Protein AF-A0A974YN43-F1 (afdb_monomer)

pLDDT: mean 80.98, std 14.58, range [38.91, 96.94]

Sequence (138 aa):
MTLLAGCGHQVEQPRPLPPAPFAYLTLAACKAYSSNIVECQLEYGNHFGRHRLGPVQNRGLSIGLDGGRYQVESCYPVDRIQRELPNFVCRISVATSGTDAGSVLIKGGTAVRLARILGDREQLRYRWTPDKWSRLRD

Mean predicted aligned error: 9.76 Å

Secondary structure (DSSP, 8-state):
------------PPPPPPPTTGGGEEEEEEEE-TTSEEEEEEEEE-SS-EEEEEEEEEES----TT---EEEEEEEE---SSTTS--EEEEEEETTT--EEEEEEE-HHHHHHHHHHHT-HHHHHHTTS--TT-----

Nearest PDB structures (foldseek):
  5hy6-assembly1_A  TM=5.864E-01  e=1.219E+00  Spodoptera frugiperda
  3cgc-assembly1_B  TM=2.492E-01  e=9.751E-01  Bacillus anthracis str. Ames
  6ozp-assembly1_A  TM=5.194E-01  e=9.579E+00  Mus musculus
  3khp-assembly1_A  TM=4.081E-01  e=3.513E+00  Mycobacterium tuberculosis H37Rv

Radius of gyration: 19.5 Å; Cα contacts (8 Å, |Δi|>4): 236; chains: 1; bounding box: 38×41×83 Å

Foldseek 3Di:
DDDDDDPDPPPPDPPDAADPPQSFWKWAQWDQDPQQKIKTFIWGGDPVDIDTLGIFIDRNQDQDPVRDMKGFRDWDWDDDPDPQWTKIKTWIAHPVPRHTRGITIDTDSSRLSVCVRVVPVSSVVVVVDDDPPPPDDD

Structure (mmCIF, N/CA/C/O backbone):
data_AF-A0A974YN43-F1
#
_entry.id   AF-A0A974YN43-F1
#
loop_
_atom_site.group_PDB
_atom_site.id
_atom_site.type_symbol
_atom_site.label_atom_id
_atom_site.label_alt_id
_atom_site.label_comp_id
_atom_site.label_asym_id
_atom_site.label_entity_id
_atom_site.label_seq_id
_atom_site.pdbx_PDB_ins_code
_atom_site.Cartn_x
_atom_site.Cartn_y
_atom_site.Cartn_z
_atom_site.occupancy
_atom_site.B_iso_or_equiv
_atom_site.auth_seq_id
_atom_site.auth_comp_id
_atom_site.auth_asym_id
_atom_site.auth_atom_id
_atom_site.pdbx_PDB_model_num
ATOM 1 N N . MET A 1 1 ? 22.389 18.054 -50.728 1.00 38.91 1 MET A N 1
ATOM 2 C CA . MET A 1 1 ? 21.544 18.091 -49.516 1.00 38.91 1 MET A CA 1
ATOM 3 C C . MET A 1 1 ? 21.878 16.876 -48.676 1.00 38.91 1 MET A C 1
ATOM 5 O O . MET A 1 1 ? 21.476 15.772 -49.013 1.00 38.91 1 MET A O 1
ATOM 9 N N . THR A 1 2 ? 22.698 17.068 -47.653 1.00 41.91 2 THR A N 1
ATOM 10 C CA . THR A 1 2 ? 23.132 16.024 -46.721 1.00 41.91 2 THR A CA 1
ATOM 11 C C . THR A 1 2 ? 22.120 15.972 -45.580 1.00 41.91 2 THR A C 1
ATOM 13 O O . THR A 1 2 ? 22.045 16.899 -44.778 1.00 41.91 2 THR A O 1
ATOM 16 N N . LEU A 1 3 ? 21.290 14.929 -45.544 1.00 50.94 3 LEU A N 1
ATOM 17 C CA . LEU A 1 3 ? 20.368 14.675 -44.437 1.00 50.94 3 LEU A CA 1
ATOM 18 C C . LEU A 1 3 ? 21.162 14.047 -43.285 1.00 50.94 3 LEU A C 1
ATOM 20 O O . LEU A 1 3 ? 21.587 12.898 -43.366 1.00 50.94 3 LEU A O 1
ATOM 24 N N . LEU A 1 4 ? 21.393 14.827 -42.229 1.00 50.88 4 LEU A N 1
ATOM 25 C CA . LEU A 1 4 ? 21.917 14.343 -40.954 1.00 50.88 4 LEU A CA 1
ATOM 26 C C . LEU A 1 4 ? 20.840 13.474 -40.289 1.00 50.88 4 LEU A C 1
ATOM 28 O O . LEU A 1 4 ? 19.835 13.987 -39.801 1.00 50.88 4 LEU A O 1
ATOM 32 N N . ALA A 1 5 ? 21.039 12.156 -40.285 1.00 55.91 5 ALA A N 1
ATOM 33 C CA . ALA A 1 5 ? 20.233 11.234 -39.497 1.00 55.91 5 ALA A CA 1
ATOM 34 C C . ALA A 1 5 ? 20.575 11.426 -38.010 1.00 55.91 5 ALA A C 1
ATOM 36 O O . ALA A 1 5 ? 21.630 11.002 -37.543 1.00 55.91 5 ALA A O 1
ATOM 37 N N . GLY A 1 6 ? 19.704 12.114 -37.272 1.00 51.88 6 GLY A N 1
ATOM 38 C CA . GLY A 1 6 ? 19.792 12.192 -35.818 1.00 51.88 6 GLY A CA 1
ATOM 39 C C . GLY A 1 6 ? 19.403 10.852 -35.197 1.00 51.88 6 GLY A C 1
ATOM 40 O O . GLY A 1 6 ? 18.311 10.347 -35.455 1.00 51.88 6 GLY A O 1
ATOM 41 N N . CYS A 1 7 ? 20.280 10.278 -34.373 1.00 59.00 7 CYS A N 1
ATOM 42 C CA . CYS A 1 7 ? 19.956 9.136 -33.523 1.00 59.00 7 CYS A CA 1
ATOM 43 C C . CYS A 1 7 ? 18.879 9.561 -32.517 1.00 59.00 7 CYS A C 1
ATOM 45 O O . CYS A 1 7 ? 19.183 10.137 -31.472 1.00 59.00 7 CYS A O 1
ATOM 47 N N . GLY A 1 8 ? 17.614 9.303 -32.845 1.00 50.75 8 GLY A N 1
ATOM 48 C CA . GLY A 1 8 ? 16.509 9.436 -31.909 1.00 50.75 8 GLY A CA 1
ATOM 49 C C . GLY A 1 8 ? 16.681 8.416 -30.791 1.00 50.75 8 GLY A C 1
ATOM 50 O O . GLY A 1 8 ? 16.305 7.259 -30.946 1.00 50.75 8 GLY A O 1
ATOM 51 N N . HIS A 1 9 ? 17.252 8.835 -29.661 1.00 51.56 9 HIS A N 1
ATOM 52 C CA . HIS A 1 9 ? 16.988 8.159 -28.398 1.00 51.56 9 HIS A CA 1
ATOM 53 C C . HIS A 1 9 ? 15.469 8.197 -28.217 1.00 51.56 9 HIS A C 1
ATOM 55 O O . HIS A 1 9 ? 14.901 9.276 -28.040 1.00 51.56 9 HIS A O 1
ATOM 61 N N . GLN A 1 10 ? 14.802 7.043 -28.306 1.00 48.12 10 GLN A N 1
ATOM 62 C CA . GLN A 1 10 ? 13.463 6.897 -27.749 1.00 48.12 10 GLN A CA 1
ATOM 63 C C . 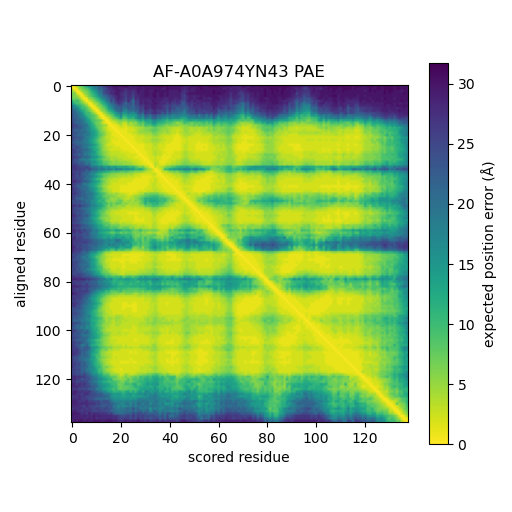GLN A 1 10 ? 13.589 7.249 -26.268 1.00 48.12 10 GLN A C 1
ATOM 65 O O . GLN A 1 10 ? 14.064 6.450 -25.467 1.00 48.12 10 GLN A O 1
ATOM 70 N N . VAL A 1 11 ? 13.233 8.483 -25.916 1.00 52.91 11 VAL A N 1
ATOM 71 C CA . VAL A 1 11 ? 12.979 8.849 -24.530 1.00 52.91 11 VAL A CA 1
ATOM 72 C C . VAL A 1 11 ? 11.751 8.041 -24.159 1.00 52.91 11 VAL A C 1
ATOM 74 O O . VAL A 1 11 ? 10.641 8.371 -24.575 1.00 52.91 11 VAL A O 1
ATOM 77 N N . GLU A 1 12 ? 11.972 6.917 -23.484 1.00 55.91 12 GLU A N 1
ATOM 78 C CA . GLU A 1 12 ? 10.901 6.089 -22.958 1.00 55.91 12 GLU A CA 1
ATOM 79 C C . GLU A 1 12 ? 9.984 6.995 -22.143 1.00 55.91 12 GLU A C 1
ATOM 81 O O . GLU A 1 12 ? 10.411 7.651 -21.188 1.00 55.91 12 GLU A O 1
ATOM 86 N N . GLN A 1 13 ? 8.754 7.152 -22.628 1.00 57.97 13 GLN A N 1
ATOM 87 C CA . GLN A 1 13 ? 7.826 8.124 -22.085 1.00 57.97 13 GLN A CA 1
ATOM 88 C C . GLN A 1 13 ? 7.553 7.718 -20.630 1.00 57.97 13 GLN A C 1
ATOM 90 O O . GLN A 1 13 ? 7.105 6.590 -20.407 1.00 57.97 13 GLN A O 1
ATOM 95 N N . PRO A 1 14 ? 7.845 8.574 -19.630 1.00 66.38 14 PRO A N 1
ATOM 96 C CA . PRO A 1 14 ? 7.677 8.194 -18.237 1.00 66.38 14 PRO A CA 1
ATOM 97 C C . PRO A 1 14 ? 6.232 7.767 -17.997 1.00 66.38 14 PRO A C 1
ATOM 99 O O . PRO A 1 14 ? 5.302 8.532 -18.268 1.00 66.38 14 PRO A O 1
ATOM 102 N N . ARG A 1 15 ? 6.041 6.532 -17.519 1.00 74.06 15 ARG A N 1
ATOM 103 C CA . ARG A 1 15 ? 4.713 5.996 -17.214 1.00 74.06 15 ARG A CA 1
ATOM 104 C C . ARG A 1 15 ? 3.969 6.970 -16.286 1.00 74.06 15 ARG A C 1
ATOM 106 O O . ARG A 1 15 ? 4.564 7.428 -15.305 1.00 74.06 15 ARG A O 1
ATOM 113 N N . PRO A 1 16 ? 2.674 7.247 -16.531 1.00 79.69 16 PRO A N 1
ATOM 114 C CA . PRO A 1 16 ? 1.855 7.995 -15.589 1.00 79.69 16 PRO A CA 1
ATOM 115 C C . PRO A 1 16 ? 1.864 7.306 -14.221 1.00 79.69 16 PRO A C 1
ATOM 117 O O . PRO A 1 16 ? 1.507 6.133 -14.106 1.00 79.69 16 PRO A O 1
ATOM 120 N N . LEU A 1 17 ? 2.298 8.028 -13.190 1.00 86.19 17 LEU A N 1
ATOM 121 C CA . LEU A 1 17 ? 2.254 7.532 -11.819 1.00 86.19 17 LEU A CA 1
ATOM 122 C C . LEU A 1 17 ? 0.798 7.482 -11.332 1.00 86.19 17 LEU A C 1
ATOM 124 O O . LEU A 1 17 ? 0.000 8.345 -11.716 1.00 86.19 17 LEU A O 1
ATOM 128 N N . PRO A 1 18 ? 0.442 6.515 -10.468 1.00 89.38 18 PRO A N 1
ATOM 129 C CA . PRO A 1 18 ? -0.870 6.512 -9.840 1.00 89.38 18 PRO A CA 1
ATOM 130 C C . PRO A 1 18 ? -1.060 7.790 -9.008 1.00 89.38 18 PRO A C 1
ATOM 132 O O . PRO A 1 18 ? -0.079 8.396 -8.572 1.00 89.38 18 PRO A O 1
ATOM 135 N N . PRO A 1 19 ? -2.304 8.232 -8.765 1.00 91.62 19 PRO A N 1
ATOM 136 C CA . PRO A 1 19 ? -2.554 9.444 -7.994 1.00 91.62 19 PRO A CA 1
ATOM 137 C C . PRO A 1 19 ? -2.032 9.313 -6.558 1.00 91.62 19 PRO A C 1
ATOM 139 O O . PRO A 1 19 ? -1.895 8.216 -6.010 1.00 91.62 19 PRO A O 1
ATOM 142 N N . ALA A 1 20 ? -1.760 10.446 -5.910 1.00 90.81 20 ALA A N 1
ATOM 143 C CA . ALA A 1 20 ? -1.441 10.450 -4.487 1.00 90.81 20 ALA A CA 1
ATOM 144 C C . ALA A 1 20 ? -2.609 9.851 -3.664 1.00 90.81 20 ALA A C 1
ATOM 146 O O . ALA A 1 20 ? -3.771 10.070 -4.009 1.00 90.81 20 ALA A O 1
ATOM 147 N N . PRO A 1 21 ? -2.329 9.109 -2.575 1.00 92.94 21 PRO A N 1
ATOM 148 C CA . PRO 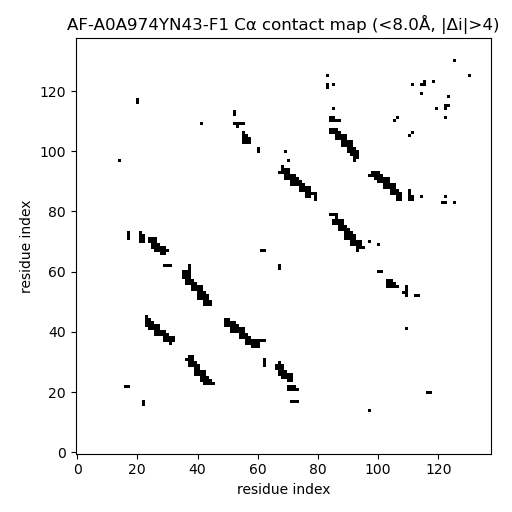A 1 21 ? -1.003 8.832 -2.010 1.00 92.94 21 PRO A CA 1
ATOM 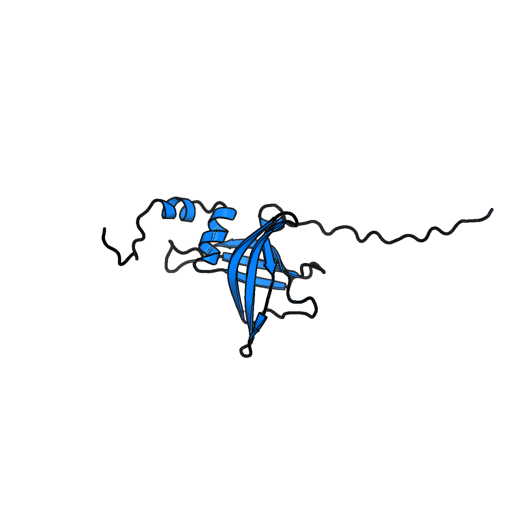149 C C . PRO A 1 21 ? -0.281 7.630 -2.649 1.00 92.94 21 PRO A C 1
ATOM 151 O O . PRO A 1 21 ? 0.848 7.324 -2.266 1.00 92.94 21 PRO A O 1
ATOM 154 N N . PHE A 1 22 ? -0.903 6.942 -3.610 1.00 94.94 22 PHE A N 1
ATOM 155 C CA . PHE A 1 22 ? -0.400 5.689 -4.178 1.00 94.94 22 PHE A CA 1
ATOM 156 C C . PHE A 1 22 ? 0.902 5.859 -4.958 1.00 94.94 22 PHE A C 1
ATOM 158 O O . PHE A 1 22 ? 1.752 4.982 -4.861 1.00 94.94 22 PHE A O 1
ATOM 165 N N . ALA A 1 23 ? 1.127 7.016 -5.598 1.00 93.19 23 ALA A N 1
ATOM 166 C CA . ALA A 1 23 ? 2.401 7.378 -6.245 1.00 93.19 23 ALA A CA 1
ATOM 167 C C . ALA A 1 23 ? 3.646 7.106 -5.380 1.00 93.19 23 ALA A C 1
ATOM 169 O O . ALA A 1 23 ? 4.735 6.875 -5.896 1.00 93.19 23 ALA A O 1
ATOM 170 N N . TYR A 1 24 ? 3.483 7.172 -4.057 1.00 94.62 24 TYR A N 1
ATOM 171 C CA . TYR A 1 24 ? 4.559 7.045 -3.080 1.00 94.62 24 TYR A CA 1
ATOM 172 C C . TYR A 1 24 ? 4.533 5.706 -2.337 1.00 94.62 24 TYR A C 1
ATOM 174 O O . TYR A 1 24 ? 5.372 5.482 -1.472 1.00 94.62 24 TYR A O 1
ATOM 182 N N . LEU A 1 25 ? 3.575 4.822 -2.629 1.00 96.25 25 LEU A N 1
ATOM 183 C CA . LEU A 1 25 ? 3.461 3.502 -2.016 1.00 96.25 25 LEU A CA 1
ATOM 184 C C . LEU A 1 25 ? 4.083 2.440 -2.919 1.00 96.25 25 LEU A C 1
ATOM 186 O O . LEU A 1 25 ? 3.683 2.262 -4.067 1.00 96.25 25 LEU A O 1
ATOM 19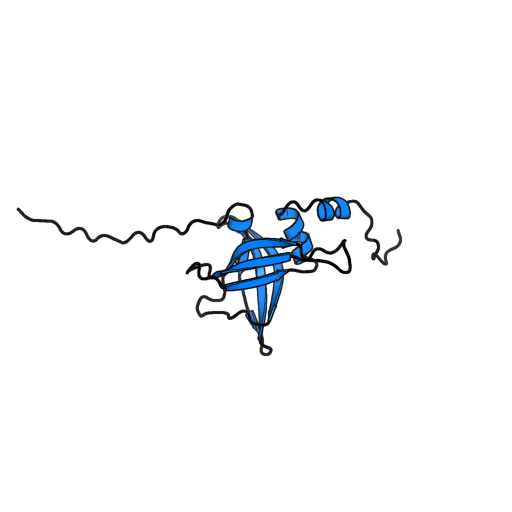0 N N . THR A 1 26 ? 5.035 1.689 -2.374 1.00 95.00 26 THR A N 1
ATOM 191 C CA . THR A 1 26 ? 5.703 0.605 -3.104 1.00 95.00 26 THR A CA 1
ATOM 192 C C . THR A 1 26 ? 5.854 -0.629 -2.227 1.00 95.00 26 THR A C 1
ATOM 194 O O . THR A 1 26 ? 5.997 -0.530 -1.007 1.00 95.00 26 THR A O 1
ATOM 197 N N . LEU A 1 27 ? 5.826 -1.804 -2.852 1.00 94.31 27 LEU A N 1
ATOM 198 C CA . LEU A 1 27 ? 6.324 -3.037 -2.254 1.00 94.31 27 LEU A CA 1
ATOM 199 C C . LEU A 1 27 ? 7.745 -3.257 -2.762 1.00 94.31 27 LEU A C 1
ATOM 201 O O . LEU A 1 27 ? 7.985 -3.299 -3.969 1.00 94.31 27 LEU A O 1
ATOM 205 N N . ALA A 1 28 ? 8.686 -3.387 -1.840 1.00 92.12 28 ALA A N 1
ATOM 206 C CA . ALA A 1 28 ? 10.093 -3.586 -2.143 1.00 92.12 28 ALA A CA 1
ATOM 207 C C . ALA A 1 28 ? 10.684 -4.694 -1.267 1.00 92.12 28 ALA A C 1
ATOM 209 O O . ALA A 1 28 ? 10.021 -5.219 -0.374 1.00 92.12 28 ALA A O 1
ATOM 210 N N . ALA A 1 29 ? 11.950 -5.040 -1.521 1.00 90.94 29 ALA A N 1
ATOM 211 C CA . ALA A 1 29 ? 12.694 -6.039 -0.753 1.00 90.94 29 ALA A CA 1
ATOM 212 C C . ALA A 1 29 ? 11.939 -7.377 -0.605 1.00 90.94 29 ALA A C 1
ATOM 214 O O . ALA A 1 29 ? 11.965 -7.990 0.462 1.00 90.94 29 ALA A O 1
ATOM 215 N N . CYS A 1 30 ? 11.247 -7.801 -1.668 1.00 91.19 30 CYS A N 1
ATOM 216 C CA . CYS A 1 30 ? 10.449 -9.014 -1.645 1.00 91.19 30 CYS A CA 1
ATOM 217 C C . CYS A 1 30 ? 11.332 -10.264 -1.588 1.00 91.19 30 CYS A C 1
ATOM 219 O O . CYS A 1 30 ? 12.325 -10.376 -2.306 1.00 91.19 30 CYS A O 1
ATOM 221 N N . LYS A 1 31 ? 10.949 -11.218 -0.741 1.00 89.62 31 LYS A N 1
ATOM 222 C CA . LYS A 1 31 ? 11.623 -12.502 -0.554 1.00 89.62 31 LYS A CA 1
ATOM 223 C C . LYS A 1 31 ? 10.626 -13.634 -0.735 1.00 89.62 31 LYS A C 1
ATOM 225 O O . LYS A 1 31 ? 9.568 -13.634 -0.107 1.00 89.62 31 LYS A O 1
ATOM 230 N N . ALA A 1 32 ? 10.982 -14.591 -1.586 1.00 88.56 32 ALA A N 1
ATOM 231 C CA . ALA A 1 32 ? 10.252 -15.840 -1.729 1.00 88.56 32 ALA A CA 1
ATOM 232 C C . ALA A 1 32 ? 10.731 -16.851 -0.683 1.00 88.56 32 ALA A C 1
ATOM 234 O O . ALA A 1 32 ? 11.932 -17.016 -0.467 1.00 88.56 32 ALA A O 1
ATOM 235 N N . TYR A 1 33 ? 9.782 -17.551 -0.074 1.00 85.19 33 TYR A N 1
ATOM 236 C CA . TYR A 1 33 ? 10.012 -18.685 0.814 1.00 85.19 33 TYR A CA 1
ATOM 237 C C . TYR A 1 33 ? 9.526 -19.979 0.147 1.00 85.19 33 TYR A C 1
ATOM 239 O O . TYR A 1 33 ? 8.710 -19.949 -0.775 1.00 85.19 33 TYR A O 1
ATOM 247 N N . SER A 1 34 ? 9.995 -21.130 0.640 1.00 75.25 34 SER A N 1
ATOM 248 C CA . SER A 1 34 ? 9.773 -22.468 0.056 1.00 75.25 34 SER A CA 1
ATOM 249 C C . SER A 1 34 ? 8.307 -22.926 -0.034 1.00 75.25 34 SER A C 1
ATOM 251 O O . SER A 1 34 ? 8.024 -23.965 -0.618 1.00 75.25 34 SER A O 1
ATOM 253 N N . SER A 1 35 ? 7.363 -22.159 0.512 1.00 76.00 35 SER A N 1
ATOM 254 C CA . SER A 1 35 ? 5.930 -22.467 0.586 1.00 76.00 35 SER A CA 1
ATOM 255 C C . SER A 1 35 ? 5.052 -21.589 -0.318 1.00 76.00 35 SER A C 1
ATOM 257 O O . SER A 1 35 ? 3.871 -21.393 -0.025 1.00 76.00 35 SER A O 1
ATOM 259 N N . ASN A 1 36 ? 5.607 -21.030 -1.403 1.00 80.31 36 ASN A N 1
ATOM 260 C CA . ASN A 1 36 ? 4.936 -20.047 -2.278 1.00 80.31 36 ASN A CA 1
ATOM 261 C C . ASN A 1 36 ? 4.464 -18.789 -1.528 1.00 80.31 36 ASN A C 1
ATOM 263 O O . ASN A 1 36 ? 3.556 -18.079 -1.971 1.00 80.31 36 ASN A O 1
ATOM 267 N N . ILE A 1 37 ? 5.069 -18.539 -0.366 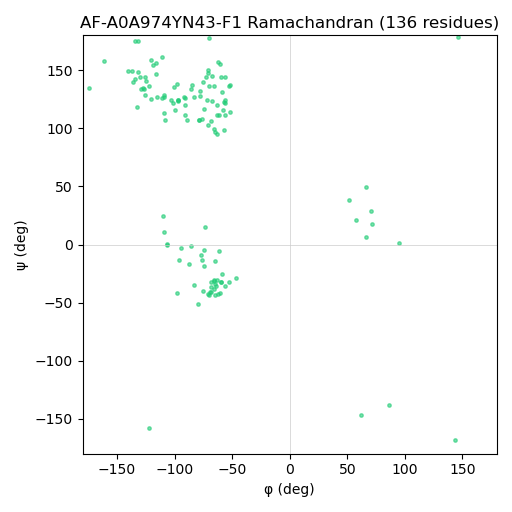1.00 86.50 37 ILE A N 1
ATOM 268 C CA . ILE A 1 37 ? 4.866 -17.333 0.422 1.00 86.50 37 ILE A CA 1
ATOM 269 C C . ILE A 1 37 ? 5.914 -16.331 -0.027 1.00 86.50 37 ILE A C 1
ATOM 271 O O . ILE A 1 37 ? 7.112 -16.609 0.001 1.00 86.50 37 ILE A O 1
ATOM 275 N N . VAL A 1 38 ? 5.447 -15.154 -0.406 1.00 90.44 38 VAL A N 1
ATOM 276 C CA . VAL A 1 38 ? 6.283 -13.994 -0.655 1.00 90.44 38 VAL A CA 1
ATOM 277 C C . VAL A 1 38 ? 6.046 -12.985 0.447 1.00 90.44 38 VAL A C 1
ATOM 279 O O . VAL A 1 38 ? 4.905 -12.629 0.731 1.00 90.44 38 VAL A O 1
ATOM 282 N N . GLU A 1 39 ? 7.125 -12.511 1.054 1.00 92.31 39 GLU A N 1
ATOM 283 C CA . GLU A 1 39 ? 7.089 -11.384 1.975 1.00 92.31 39 GLU A CA 1
ATOM 284 C C . GLU A 1 39 ? 7.757 -10.181 1.329 1.00 92.31 39 GLU A C 1
ATOM 286 O O . GLU A 1 39 ? 8.897 -10.269 0.886 1.00 92.31 39 GLU A O 1
ATOM 291 N N . CYS A 1 40 ? 7.056 -9.058 1.298 1.00 93.81 40 CYS A N 1
ATOM 292 C CA . CYS A 1 40 ? 7.551 -7.782 0.813 1.00 93.81 40 CYS A CA 1
ATOM 293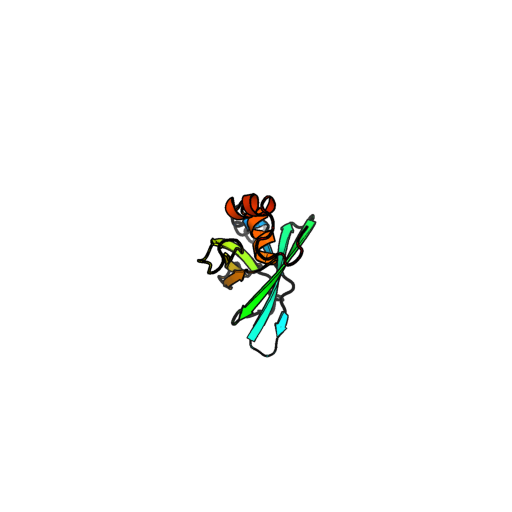 C C . CYS A 1 40 ? 7.522 -6.745 1.928 1.00 93.81 40 CYS A C 1
ATOM 295 O O . CYS A 1 40 ? 6.685 -6.797 2.825 1.00 93.81 40 CYS A O 1
ATOM 297 N N . GLN A 1 41 ? 8.383 -5.743 1.833 1.00 95.56 41 GLN A N 1
ATOM 298 C CA . GLN A 1 41 ? 8.335 -4.562 2.675 1.00 95.56 41 GLN A CA 1
ATOM 299 C C . GLN A 1 41 ? 7.474 -3.491 1.997 1.00 95.56 41 GLN A C 1
ATOM 301 O O . GLN A 1 41 ? 7.798 -3.034 0.903 1.00 95.56 41 GLN A O 1
ATOM 306 N N . LEU A 1 42 ? 6.392 -3.065 2.653 1.00 96.94 42 LEU A N 1
ATOM 307 C CA . LEU A 1 42 ? 5.622 -1.898 2.227 1.00 96.94 42 LEU A CA 1
ATOM 308 C C . LEU A 1 42 ? 6.356 -0.626 2.653 1.00 96.94 42 LEU A C 1
ATOM 310 O O . LEU A 1 42 ? 6.708 -0.464 3.830 1.00 96.94 42 LEU A O 1
ATOM 314 N N . GLU A 1 43 ? 6.573 0.271 1.701 1.00 96.50 43 GLU A N 1
ATOM 315 C CA . GLU A 1 43 ? 7.272 1.540 1.882 1.00 96.50 43 GLU A CA 1
ATOM 316 C C . GLU A 1 43 ? 6.404 2.709 1.404 1.00 96.50 43 GLU A C 1
ATOM 318 O O . GLU A 1 43 ? 5.673 2.584 0.421 1.00 96.50 43 GLU A O 1
ATOM 323 N N . TYR A 1 44 ? 6.504 3.842 2.102 1.00 95.81 44 TYR A N 1
ATOM 324 C CA . TYR A 1 44 ? 5.910 5.118 1.710 1.00 95.81 44 TYR A CA 1
ATOM 325 C C . TYR A 1 44 ? 6.991 6.182 1.544 1.00 95.81 44 TYR A C 1
ATOM 327 O O . TYR A 1 44 ? 7.762 6.431 2.473 1.00 95.81 44 TYR A O 1
ATOM 335 N N . GLY A 1 45 ? 7.045 6.819 0.382 1.00 91.75 45 GLY A N 1
ATOM 336 C CA . GLY A 1 45 ? 7.960 7.914 0.098 1.00 91.75 45 GLY A CA 1
ATOM 337 C C . GLY A 1 45 ? 8.473 7.901 -1.336 1.00 91.75 45 GLY A C 1
ATOM 338 O O . GLY A 1 45 ? 7.967 7.190 -2.199 1.00 91.75 45 GLY A O 1
ATOM 339 N N . ASN A 1 46 ? 9.487 8.716 -1.596 1.00 84.75 46 ASN A N 1
ATOM 340 C CA . ASN A 1 46 ? 10.085 8.881 -2.917 1.00 84.75 46 ASN A CA 1
ATOM 341 C C . ASN A 1 46 ? 11.591 8.563 -2.867 1.00 84.75 46 ASN A C 1
ATOM 343 O O . ASN A 1 46 ? 12.056 7.807 -2.017 1.00 84.75 46 ASN A O 1
ATOM 347 N N . HIS A 1 47 ? 12.368 9.070 -3.821 1.00 77.44 47 HIS A N 1
ATOM 348 C CA . HIS A 1 47 ? 13.818 8.871 -3.856 1.00 77.44 47 HIS A CA 1
ATOM 349 C C . HIS A 1 47 ? 14.579 9.709 -2.813 1.00 77.44 47 HIS A C 1
ATOM 351 O O . HIS A 1 47 ? 15.703 9.354 -2.479 1.00 77.44 47 HIS A O 1
ATOM 357 N N . PHE A 1 48 ? 13.971 10.764 -2.262 1.00 78.62 48 PHE A N 1
ATOM 358 C CA . PHE A 1 48 ? 14.574 11.622 -1.234 1.00 78.62 48 PHE A CA 1
ATOM 359 C C . PHE A 1 48 ? 14.346 11.117 0.195 1.00 78.62 48 PHE A C 1
ATOM 361 O O . PHE A 1 48 ? 15.042 11.531 1.116 1.00 78.62 48 PHE A O 1
ATOM 368 N N . GLY A 1 49 ? 13.384 10.218 0.395 1.00 84.38 49 GLY A N 1
ATOM 369 C CA . GLY A 1 49 ? 13.115 9.622 1.697 1.00 84.38 49 GLY A CA 1
ATOM 370 C C . GLY A 1 49 ? 12.054 8.537 1.600 1.00 84.38 49 GLY A C 1
ATOM 371 O O . GLY A 1 49 ? 11.031 8.727 0.942 1.00 84.38 49 GLY A O 1
ATOM 372 N N . ARG A 1 50 ? 12.303 7.394 2.250 1.00 89.44 50 ARG A N 1
ATOM 373 C CA . ARG A 1 50 ? 11.372 6.258 2.311 1.00 89.44 50 ARG A CA 1
ATOM 374 C C . ARG A 1 50 ? 11.163 5.816 3.746 1.00 89.44 50 ARG A C 1
ATOM 376 O O . ARG A 1 50 ? 12.118 5.614 4.493 1.00 89.44 50 ARG A O 1
ATOM 383 N N . HIS A 1 51 ? 9.904 5.607 4.102 1.00 92.56 51 HIS A N 1
ATOM 384 C CA . HIS A 1 51 ? 9.487 5.117 5.405 1.00 92.56 51 HIS A CA 1
ATOM 385 C C . HIS A 1 51 ? 8.930 3.704 5.276 1.00 92.56 51 HIS A C 1
ATOM 387 O O . HIS A 1 51 ? 8.006 3.450 4.505 1.00 92.56 51 HIS A O 1
ATOM 393 N N . ARG A 1 52 ? 9.471 2.777 6.067 1.00 94.75 52 ARG A N 1
ATOM 394 C CA . ARG A 1 52 ? 8.984 1.397 6.137 1.00 94.75 52 ARG A CA 1
ATOM 395 C C . ARG A 1 52 ? 7.676 1.343 6.922 1.00 94.75 52 ARG A C 1
ATOM 397 O O . ARG A 1 52 ? 7.656 1.628 8.117 1.00 94.75 52 ARG A O 1
ATOM 404 N N . LEU A 1 53 ? 6.590 0.949 6.261 1.00 95.19 53 LEU A N 1
ATOM 405 C CA . LEU A 1 53 ? 5.287 0.756 6.903 1.00 95.19 53 LEU A CA 1
ATOM 406 C C . LEU A 1 53 ? 5.179 -0.617 7.573 1.00 95.19 53 LEU A C 1
ATOM 408 O O . LEU A 1 53 ? 4.574 -0.743 8.637 1.00 95.19 53 LEU A O 1
ATOM 412 N N . GLY A 1 54 ? 5.790 -1.640 6.981 1.00 96.31 54 GLY A N 1
ATOM 413 C CA . GLY A 1 54 ? 5.891 -2.978 7.565 1.00 96.31 54 GLY A CA 1
ATOM 414 C C . GLY A 1 54 ? 5.849 -4.091 6.519 1.00 96.31 54 GLY A C 1
ATOM 415 O O . GLY A 1 54 ? 5.731 -3.802 5.326 1.00 96.31 54 GLY A O 1
ATOM 416 N N . PRO A 1 55 ? 5.956 -5.353 6.956 1.00 95.31 55 PRO A N 1
ATOM 417 C CA . PRO A 1 55 ? 5.902 -6.499 6.065 1.00 95.31 55 PRO A CA 1
ATOM 418 C C . PRO A 1 55 ? 4.485 -6.725 5.522 1.00 95.31 55 PRO A C 1
ATOM 420 O O . PRO A 1 55 ? 3.484 -6.422 6.183 1.00 95.31 55 PRO A O 1
ATOM 423 N N . VAL A 1 56 ? 4.420 -7.285 4.317 1.00 94.88 56 VAL A N 1
ATOM 424 C CA . VAL A 1 56 ? 3.218 -7.736 3.614 1.00 94.88 56 VAL A CA 1
ATOM 425 C C . VAL A 1 56 ? 3.499 -9.126 3.072 1.00 94.88 56 VAL A C 1
ATOM 427 O O . VAL A 1 56 ? 4.393 -9.301 2.249 1.00 94.88 56 VAL A O 1
ATOM 430 N N . GLN A 1 57 ? 2.727 -10.106 3.528 1.00 92.06 57 GLN A N 1
ATOM 431 C CA . GLN A 1 57 ? 2.830 -11.481 3.057 1.00 92.06 57 GLN A CA 1
ATOM 432 C C . GLN A 1 57 ? 1.727 -11.780 2.045 1.00 92.06 57 GLN A C 1
ATOM 434 O O . GLN A 1 57 ? 0.560 -11.452 2.264 1.00 92.06 57 GLN A O 1
ATOM 439 N N . ASN A 1 58 ? 2.090 -12.432 0.949 1.00 89.25 58 ASN A N 1
ATOM 440 C CA . ASN A 1 58 ? 1.174 -12.875 -0.089 1.00 89.25 58 ASN A CA 1
ATOM 441 C C . ASN A 1 58 ? 1.492 -14.326 -0.477 1.00 89.25 58 ASN A C 1
ATOM 443 O O . ASN A 1 58 ? 2.654 -14.725 -0.514 1.00 89.25 58 ASN A O 1
ATOM 447 N N . ARG A 1 59 ? 0.453 -15.117 -0.758 1.00 84.12 59 ARG A N 1
ATOM 448 C CA . ARG A 1 59 ? 0.588 -16.443 -1.366 1.00 84.12 59 ARG A CA 1
ATOM 449 C C . ARG A 1 59 ? 0.253 -16.346 -2.849 1.00 84.12 59 ARG A C 1
ATOM 451 O O . ARG A 1 59 ? -0.869 -15.984 -3.185 1.00 84.12 59 ARG A O 1
ATOM 458 N N . GLY A 1 60 ? 1.196 -16.723 -3.709 1.00 74.62 60 GLY A N 1
ATOM 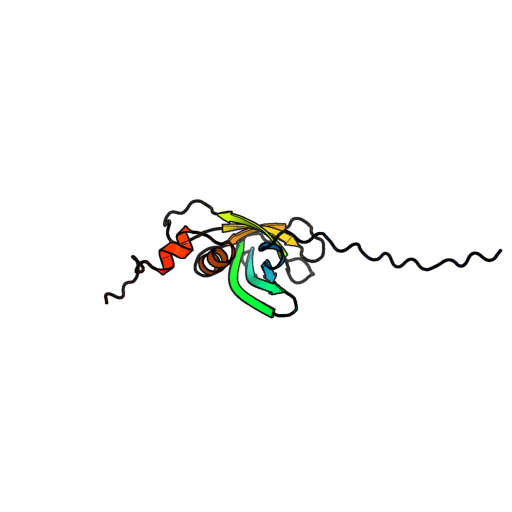459 C CA . GLY A 1 60 ? 0.993 -16.736 -5.164 1.00 74.62 60 GLY A CA 1
ATOM 460 C C . GLY A 1 60 ? 1.467 -15.482 -5.905 1.00 74.62 60 GLY A C 1
ATOM 461 O O . GLY A 1 60 ? 1.358 -15.432 -7.127 1.00 74.62 60 GLY A O 1
ATOM 462 N N . LEU A 1 61 ? 2.045 -14.498 -5.209 1.00 81.00 61 LEU A N 1
ATOM 463 C CA . LEU A 1 61 ? 2.787 -13.424 -5.869 1.00 81.00 61 LEU A CA 1
ATOM 464 C C . LEU A 1 61 ? 4.060 -14.002 -6.506 1.00 81.00 61 LEU A C 1
ATOM 466 O O . LEU A 1 61 ? 4.881 -14.603 -5.819 1.00 81.00 61 LEU A O 1
ATOM 470 N N . SER A 1 62 ? 4.233 -13.817 -7.812 1.00 73.12 62 SER A N 1
ATOM 471 C CA . SER A 1 62 ? 5.421 -14.293 -8.528 1.00 73.12 62 SER A CA 1
ATOM 472 C C . SER A 1 62 ? 6.490 -13.206 -8.548 1.00 73.12 62 SER A C 1
ATOM 474 O O . SER A 1 62 ? 6.309 -12.181 -9.197 1.00 73.12 62 SER A O 1
ATOM 476 N N . ILE A 1 63 ? 7.606 -13.414 -7.843 1.00 73.00 63 ILE A N 1
ATOM 477 C CA . ILE A 1 63 ? 8.760 -12.508 -7.908 1.00 73.00 63 ILE A CA 1
ATOM 478 C C . ILE A 1 63 ? 9.512 -12.770 -9.217 1.00 73.00 63 ILE A C 1
ATOM 480 O O . ILE A 1 63 ? 10.157 -13.805 -9.366 1.00 73.00 63 ILE A O 1
ATOM 484 N N . GLY A 1 64 ? 9.408 -11.836 -10.165 1.00 65.00 64 GLY A N 1
ATOM 485 C CA . GLY A 1 64 ? 10.207 -11.845 -11.394 1.00 65.00 64 GLY A CA 1
ATOM 486 C C . GLY A 1 64 ? 11.692 -11.537 -11.150 1.00 65.00 64 GLY A C 1
ATOM 487 O O . GLY A 1 64 ? 12.105 -11.230 -10.030 1.00 65.00 64 GLY A O 1
ATOM 488 N N . LEU A 1 65 ? 12.492 -11.576 -12.222 1.00 58.16 65 LEU A N 1
ATOM 489 C CA . LEU A 1 65 ? 13.951 -11.364 -12.192 1.00 58.16 65 LEU A CA 1
ATOM 490 C C . LEU A 1 65 ? 14.368 -9.993 -11.619 1.00 58.16 65 LEU A C 1
ATOM 492 O O . LEU A 1 65 ? 15.437 -9.883 -11.027 1.00 58.16 65 LEU A O 1
ATOM 496 N N . ASP A 1 66 ? 13.495 -8.984 -11.693 1.00 57.41 66 ASP A N 1
ATOM 497 C CA . ASP A 1 66 ? 13.736 -7.604 -11.232 1.00 57.41 66 ASP A CA 1
ATOM 498 C C . ASP A 1 66 ? 13.727 -7.435 -9.692 1.00 57.41 66 ASP A C 1
ATOM 500 O O . ASP A 1 66 ? 13.596 -6.326 -9.165 1.00 57.41 66 ASP A O 1
ATOM 504 N N . GLY A 1 67 ? 13.813 -8.529 -8.928 1.00 64.38 67 GLY A N 1
ATOM 505 C CA . GLY A 1 67 ? 13.873 -8.489 -7.462 1.00 64.38 67 GLY A CA 1
ATOM 506 C C . GLY A 1 67 ? 12.555 -8.101 -6.781 1.00 64.38 67 GLY A C 1
ATOM 507 O O . GLY A 1 67 ? 12.554 -7.710 -5.613 1.00 64.38 67 GLY A O 1
ATOM 508 N N . GLY A 1 68 ? 11.429 -8.200 -7.501 1.00 75.12 68 GLY A N 1
ATOM 509 C CA . GLY A 1 68 ? 10.082 -8.061 -6.941 1.00 75.12 68 GLY A CA 1
ATOM 510 C C . GLY A 1 68 ? 9.770 -6.664 -6.413 1.00 75.12 68 GLY A C 1
ATOM 511 O O . GLY A 1 68 ? 9.316 -6.526 -5.284 1.00 75.12 68 GLY A O 1
ATOM 512 N N . ARG A 1 69 ? 10.026 -5.608 -7.192 1.00 89.50 69 ARG A N 1
ATOM 513 C CA . ARG A 1 69 ? 9.532 -4.264 -6.857 1.00 89.50 69 ARG A CA 1
ATOM 514 C C . ARG A 1 69 ? 8.177 -4.031 -7.510 1.00 89.50 69 ARG A C 1
ATOM 516 O O . ARG A 1 69 ? 8.052 -4.138 -8.729 1.00 89.50 69 ARG A O 1
ATOM 523 N N . TYR A 1 70 ? 7.194 -3.645 -6.707 1.00 92.69 70 TYR A N 1
ATOM 524 C CA . TYR A 1 70 ? 5.841 -3.381 -7.182 1.00 92.69 70 TYR A CA 1
ATOM 525 C C . TYR A 1 70 ? 5.383 -1.979 -6.800 1.00 92.69 70 TYR A C 1
ATOM 527 O O . TYR A 1 70 ? 5.641 -1.500 -5.693 1.00 92.69 70 TYR A O 1
ATOM 535 N N . GLN A 1 71 ? 4.684 -1.339 -7.728 1.00 94.31 71 GLN A N 1
ATOM 536 C CA . GLN A 1 71 ? 3.971 -0.093 -7.510 1.00 94.31 71 GLN A CA 1
ATOM 537 C C . GLN A 1 71 ? 2.586 -0.420 -6.950 1.00 94.31 71 GLN A C 1
ATOM 539 O O . GLN A 1 71 ? 1.910 -1.311 -7.462 1.00 94.31 71 GLN A O 1
ATOM 544 N N . VAL A 1 72 ? 2.158 0.282 -5.900 1.00 95.44 72 VAL A N 1
ATOM 545 C CA . VAL A 1 72 ? 0.767 0.202 -5.441 1.00 95.44 72 VAL A CA 1
ATOM 546 C C . VAL A 1 72 ? -0.064 1.159 -6.285 1.00 95.44 72 VAL A C 1
ATOM 548 O O . VAL A 1 72 ? 0.273 2.334 -6.396 1.00 95.44 72 VAL A O 1
ATOM 551 N N . GLU A 1 73 ? -1.144 0.655 -6.872 1.00 95.50 73 GLU A N 1
ATOM 552 C CA . GLU A 1 73 ? -2.006 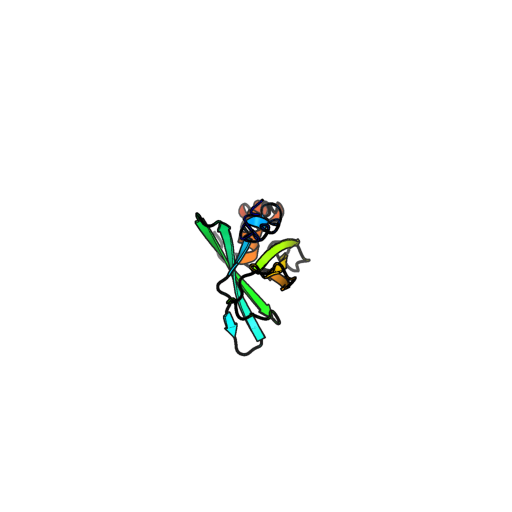1.411 -7.790 1.00 95.50 73 GLU A CA 1
ATOM 553 C C . GLU A 1 73 ? -3.241 1.963 -7.074 1.00 95.50 73 GLU A C 1
ATOM 555 O O . GLU A 1 73 ? -3.664 3.095 -7.288 1.00 95.50 73 GLU A O 1
ATOM 560 N N . SER A 1 74 ? -3.837 1.148 -6.206 1.00 95.44 74 SER A N 1
ATOM 561 C CA . SER A 1 74 ? -5.001 1.511 -5.397 1.00 95.44 74 SER A CA 1
ATOM 562 C C . SER A 1 74 ? -5.132 0.559 -4.216 1.00 95.44 74 SER A C 1
ATOM 564 O O . SER A 1 74 ? -4.637 -0.566 -4.271 1.00 95.44 74 SER A O 1
ATOM 566 N N . CYS A 1 75 ? -5.822 0.990 -3.164 1.00 94.75 75 CYS A N 1
ATOM 567 C CA . CYS A 1 75 ? -6.179 0.159 -2.019 1.00 94.75 75 CYS A CA 1
ATOM 568 C C . CYS A 1 75 ? -7.628 0.416 -1.624 1.00 94.75 75 CYS A C 1
ATOM 570 O O . CYS A 1 75 ? -8.060 1.567 -1.595 1.00 94.75 75 CYS A O 1
ATOM 572 N N . TYR A 1 76 ? -8.351 -0.638 -1.264 1.00 91.50 76 TYR A N 1
ATOM 573 C CA . TYR A 1 76 ? -9.707 -0.540 -0.735 1.00 91.50 76 TYR A CA 1
ATOM 574 C C . TYR A 1 76 ? -9.842 -1.357 0.554 1.00 91.50 76 TYR A C 1
ATOM 576 O O . TYR A 1 76 ? -9.193 -2.402 0.696 1.00 91.50 76 TYR A O 1
ATOM 584 N N . PRO A 1 77 ? -10.629 -0.871 1.530 1.00 89.19 77 PRO A N 1
ATOM 585 C CA . PRO A 1 77 ? -10.877 -1.610 2.755 1.00 89.19 77 PRO A CA 1
ATOM 586 C C . PRO A 1 77 ? -11.696 -2.865 2.446 1.00 89.19 77 PRO A C 1
ATOM 588 O O . PRO A 1 77 ? -12.572 -2.846 1.583 1.00 89.19 77 PRO A O 1
ATOM 591 N N . VAL A 1 78 ? -11.428 -3.947 3.171 1.00 87.50 78 VAL A N 1
ATOM 592 C CA . VAL A 1 78 ? -12.240 -5.171 3.122 1.00 87.50 78 VAL A CA 1
ATOM 593 C C . VAL A 1 78 ? -12.904 -5.444 4.462 1.00 87.50 78 VAL A C 1
ATOM 595 O O . VAL A 1 78 ? -12.429 -4.975 5.502 1.00 87.50 78 VAL A O 1
ATOM 598 N N . ASP A 1 79 ? -14.003 -6.199 4.420 1.00 78.38 79 ASP A N 1
ATOM 599 C CA . ASP A 1 79 ? -14.797 -6.534 5.598 1.00 78.38 79 ASP A CA 1
ATOM 600 C C . ASP A 1 79 ? -13.964 -7.212 6.687 1.00 78.38 79 ASP A C 1
ATOM 602 O O . ASP A 1 79 ? -13.013 -7.966 6.441 1.00 78.38 79 ASP A O 1
ATOM 606 N N . ARG A 1 80 ? -14.315 -6.887 7.931 1.00 72.06 80 ARG A N 1
ATOM 607 C CA . ARG A 1 80 ? -13.500 -7.166 9.113 1.00 72.06 80 ARG A CA 1
ATOM 608 C C . ARG A 1 80 ? -14.346 -7.893 10.147 1.00 72.06 80 ARG A C 1
ATOM 610 O O . ARG A 1 80 ? -15.448 -7.452 10.458 1.00 72.06 80 ARG A O 1
ATOM 617 N N . ILE A 1 81 ? -13.792 -8.953 10.738 1.00 70.19 81 ILE A N 1
ATOM 618 C CA . ILE A 1 81 ? -14.373 -9.568 11.944 1.00 70.19 81 ILE A CA 1
ATOM 619 C C . ILE A 1 81 ? -14.206 -8.614 13.140 1.00 70.19 81 ILE A C 1
ATOM 621 O O . ILE A 1 81 ? -15.132 -8.437 13.922 1.00 70.19 81 ILE A O 1
ATOM 625 N N . GLN A 1 82 ? -13.047 -7.953 13.251 1.00 70.50 82 GLN A N 1
ATOM 626 C CA . GLN A 1 82 ? -12.794 -6.878 14.217 1.00 70.50 82 GLN A CA 1
ATOM 627 C C . GLN A 1 82 ? -12.704 -5.550 13.468 1.00 70.50 82 GLN A C 1
ATOM 629 O O . GLN A 1 82 ? -11.776 -5.345 12.684 1.00 70.50 82 GLN A O 1
ATOM 634 N N . ARG A 1 83 ? -13.669 -4.651 13.684 1.00 69.50 83 ARG A N 1
ATOM 635 C CA . ARG A 1 83 ? -13.762 -3.385 12.937 1.00 69.50 83 ARG A CA 1
ATOM 636 C C . ARG A 1 83 ? -12.552 -2.487 13.180 1.00 69.50 83 ARG A C 1
ATOM 638 O O . ARG A 1 83 ? -12.133 -1.767 12.283 1.00 69.50 83 ARG A O 1
ATOM 645 N N . GLU A 1 84 ? -11.954 -2.571 14.356 1.00 72.12 84 GLU A N 1
ATOM 646 C CA . GLU A 1 84 ? -10.853 -1.725 14.794 1.00 72.12 84 GLU A CA 1
ATOM 647 C C . GLU A 1 84 ? -9.492 -2.093 14.175 1.00 72.12 84 GLU A C 1
ATOM 649 O O . GLU A 1 84 ? -8.572 -1.280 14.225 1.00 72.12 84 GLU A O 1
ATOM 654 N N . LEU A 1 85 ? -9.350 -3.258 13.529 1.00 79.94 85 LEU A N 1
ATOM 655 C CA . LEU A 1 85 ? -8.116 -3.665 12.845 1.00 79.94 85 LEU A CA 1
ATOM 656 C C . LEU A 1 85 ? -8.315 -3.623 11.323 1.00 79.94 85 LEU A C 1
ATOM 658 O O . LEU A 1 85 ? -9.017 -4.478 10.777 1.00 79.94 85 LEU A O 1
ATOM 662 N N . PRO A 1 86 ? -7.721 -2.646 10.615 1.00 86.44 86 PRO A N 1
ATOM 663 C CA . PRO A 1 86 ? -7.997 -2.437 9.208 1.00 86.44 86 PRO A CA 1
ATOM 664 C C . PRO A 1 86 ? -7.355 -3.547 8.376 1.00 86.44 86 PRO A C 1
ATOM 666 O O . PRO A 1 86 ? -6.247 -4.006 8.659 1.00 86.44 86 PRO A O 1
ATOM 669 N N . ASN A 1 87 ? -8.045 -3.935 7.311 1.00 90.81 87 ASN A N 1
ATOM 670 C CA . ASN A 1 87 ? -7.515 -4.790 6.262 1.00 90.81 87 ASN A CA 1
ATOM 671 C C . ASN A 1 87 ? -7.731 -4.076 4.931 1.00 90.81 87 ASN A C 1
ATOM 673 O O . ASN A 1 87 ? -8.835 -3.597 4.666 1.00 90.81 87 ASN A O 1
ATOM 677 N N . PHE A 1 88 ? -6.700 -4.040 4.096 1.00 92.50 88 PHE A N 1
ATOM 678 C CA . PHE A 1 88 ? -6.775 -3.458 2.761 1.00 92.50 88 PHE A CA 1
ATOM 679 C C . PHE A 1 88 ? -6.399 -4.493 1.720 1.00 92.50 88 PHE A C 1
ATOM 681 O O . PHE A 1 88 ? -5.399 -5.194 1.880 1.00 92.50 88 PHE A O 1
ATOM 688 N N . VAL A 1 89 ? -7.158 -4.547 0.633 1.00 94.56 89 VAL A N 1
ATOM 689 C CA . VAL A 1 89 ? -6.687 -5.180 -0.595 1.00 94.56 89 VAL A CA 1
ATOM 690 C C . VAL A 1 89 ? -6.146 -4.082 -1.491 1.00 94.56 89 VAL A C 1
ATOM 692 O O . VAL A 1 89 ? -6.844 -3.114 -1.791 1.00 94.56 89 VAL A O 1
ATOM 695 N N . CYS A 1 90 ? -4.886 -4.222 -1.887 1.00 95.62 90 CYS A N 1
ATOM 696 C CA . CYS A 1 90 ? -4.197 -3.259 -2.728 1.00 95.62 90 CYS A CA 1
ATOM 697 C C . CYS A 1 90 ? -3.845 -3.883 -4.070 1.00 95.62 90 CYS A C 1
ATOM 699 O O . CYS A 1 90 ? -3.211 -4.938 -4.106 1.00 95.62 90 CYS A O 1
ATOM 701 N N . ARG A 1 91 ? -4.235 -3.224 -5.162 1.00 95.56 91 ARG A N 1
ATOM 702 C CA . ARG A 1 91 ? -3.806 -3.585 -6.515 1.00 95.56 91 ARG A CA 1
ATOM 703 C C . ARG A 1 91 ? -2.374 -3.134 -6.732 1.00 95.56 91 ARG A C 1
ATOM 705 O O . ARG A 1 91 ? -2.002 -2.038 -6.303 1.00 95.56 91 ARG A O 1
ATOM 712 N N . ILE A 1 92 ? -1.596 -3.973 -7.398 1.00 94.44 92 ILE A N 1
ATOM 713 C CA . ILE A 1 92 ? -0.181 -3.732 -7.633 1.00 94.44 92 ILE A CA 1
ATOM 714 C C . ILE A 1 92 ? 0.182 -3.971 -9.090 1.00 94.44 92 ILE A C 1
ATOM 716 O O . ILE A 1 92 ? -0.373 -4.848 -9.743 1.00 94.44 92 ILE A O 1
ATOM 720 N N . SER A 1 93 ? 1.160 -3.221 -9.576 1.00 92.69 93 SER A N 1
ATOM 721 C CA . SER A 1 93 ? 1.806 -3.481 -10.856 1.00 92.69 93 SER A CA 1
ATOM 722 C C . SER A 1 93 ? 3.297 -3.703 -10.647 1.00 92.69 93 SER A C 1
ATOM 724 O O . SER A 1 93 ? 3.879 -3.232 -9.668 1.00 92.69 93 SER A O 1
ATOM 726 N N . VAL A 1 94 ? 3.957 -4.365 -11.590 1.00 90.06 94 VAL A N 1
ATOM 727 C CA . VAL A 1 94 ? 5.422 -4.382 -11.649 1.00 90.06 94 VAL A CA 1
ATOM 728 C C . VAL A 1 94 ? 5.918 -2.938 -11.787 1.00 90.06 94 VAL A C 1
ATOM 730 O O . VAL A 1 94 ? 5.392 -2.177 -12.601 1.00 90.06 94 VAL A O 1
ATOM 733 N N . ALA A 1 95 ? 6.889 -2.527 -10.966 1.00 87.62 95 ALA A N 1
ATOM 734 C CA . ALA A 1 95 ? 7.330 -1.130 -10.923 1.00 87.62 95 ALA A CA 1
ATOM 735 C C . ALA A 1 95 ? 8.061 -0.689 -12.205 1.00 87.62 95 ALA A C 1
ATOM 737 O O . ALA A 1 95 ? 7.959 0.471 -12.588 1.00 87.62 95 ALA A O 1
ATOM 738 N N . THR A 1 96 ? 8.780 -1.608 -12.857 1.00 84.31 96 THR A N 1
ATOM 739 C CA . THR A 1 96 ? 9.544 -1.366 -14.093 1.00 84.31 96 THR A CA 1
ATOM 740 C C . THR A 1 96 ? 8.647 -1.372 -15.328 1.00 84.31 96 THR A C 1
ATOM 742 O O . THR A 1 96 ? 8.668 -0.421 -16.098 1.00 84.31 96 THR A O 1
ATOM 745 N N . SER A 1 97 ? 7.822 -2.411 -15.500 1.00 85.75 97 SER A N 1
ATOM 746 C CA . SER A 1 97 ? 7.012 -2.598 -16.714 1.00 85.75 97 SER A CA 1
ATOM 747 C C . SER A 1 97 ? 5.573 -2.085 -16.620 1.00 85.75 97 SER A C 1
ATOM 749 O O . SER A 1 97 ? 4.870 -2.042 -17.625 1.00 85.75 97 SER A O 1
ATOM 751 N N . GLY A 1 98 ? 5.077 -1.765 -15.421 1.00 87.06 98 GLY A N 1
ATOM 752 C CA . GLY A 1 98 ? 3.676 -1.386 -15.206 1.00 87.06 98 GLY A CA 1
ATOM 753 C C . GLY A 1 98 ? 2.663 -2.510 -15.448 1.00 87.06 98 GLY A C 1
ATOM 754 O O . GLY A 1 98 ? 1.461 -2.259 -15.404 1.00 87.06 98 GLY A O 1
ATOM 755 N N . THR A 1 99 ? 3.123 -3.741 -15.689 1.00 88.75 99 THR A N 1
ATOM 756 C CA . THR A 1 99 ? 2.240 -4.895 -15.900 1.00 88.75 99 THR A CA 1
ATOM 757 C C . THR A 1 99 ? 1.474 -5.204 -14.618 1.00 88.75 99 THR A C 1
ATOM 759 O O . THR A 1 99 ? 2.068 -5.184 -13.538 1.00 88.75 99 THR A O 1
ATOM 762 N N . ASP A 1 100 ? 0.172 -5.480 -14.725 1.00 90.00 100 ASP A N 1
ATOM 763 C CA . ASP A 1 100 ? -0.651 -5.865 -13.574 1.00 90.00 100 ASP A CA 1
ATOM 764 C C . ASP A 1 100 ? -0.037 -7.095 -12.887 1.00 90.00 100 ASP A C 1
ATOM 766 O O . ASP A 1 100 ? 0.225 -8.117 -13.521 1.00 90.00 100 ASP A O 1
ATOM 770 N N . ALA A 1 101 ? 0.231 -6.965 -11.591 1.00 90.44 101 ALA A N 1
ATOM 771 C CA . ALA A 1 101 ? 0.799 -8.010 -10.745 1.00 90.44 101 ALA A CA 1
ATOM 772 C C . ALA A 1 101 ? -0.244 -8.555 -9.753 1.00 90.44 101 ALA A C 1
ATOM 774 O O . ALA A 1 101 ? 0.091 -9.297 -8.826 1.00 90.44 101 ALA A O 1
ATOM 775 N N . GLY A 1 102 ? -1.517 -8.191 -9.939 1.00 91.25 102 GLY A N 1
ATOM 776 C CA . GLY A 1 102 ? -2.637 -8.643 -9.134 1.00 91.25 102 GLY A CA 1
ATOM 777 C C . GLY A 1 102 ? -2.837 -7.787 -7.889 1.00 91.25 102 GLY A C 1
ATOM 778 O O . GLY A 1 102 ? -2.796 -6.555 -7.926 1.00 91.25 102 GLY A O 1
ATOM 779 N N . SER A 1 103 ? -3.120 -8.440 -6.762 1.00 93.06 103 SER A N 1
ATOM 780 C CA . SER A 1 103 ? -3.428 -7.743 -5.515 1.00 93.06 103 SER A CA 1
ATOM 781 C C . SER A 1 103 ? -2.812 -8.403 -4.292 1.00 93.06 103 SER A C 1
ATOM 783 O O . SER A 1 103 ? -2.677 -9.626 -4.227 1.00 93.06 103 SER A O 1
ATOM 785 N N . VAL A 1 104 ? -2.496 -7.585 -3.292 1.00 94.44 104 VAL A N 1
ATOM 786 C CA . VAL A 1 104 ? -1.998 -8.023 -1.989 1.00 94.44 104 VAL A CA 1
AT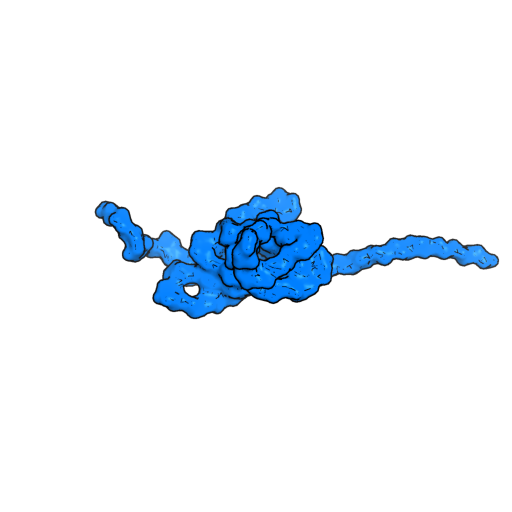OM 787 C C . VAL A 1 104 ? -2.972 -7.653 -0.883 1.00 94.44 104 VAL A C 1
ATOM 789 O O . VAL A 1 104 ? -3.623 -6.611 -0.928 1.00 94.44 104 VAL A O 1
ATOM 792 N N . LEU A 1 105 ? -3.043 -8.505 0.135 1.00 93.81 105 LEU A N 1
ATOM 793 C CA . LEU A 1 105 ? -3.837 -8.266 1.328 1.00 93.81 105 LEU A CA 1
ATOM 794 C C . LEU A 1 105 ? -2.926 -7.766 2.448 1.00 93.81 105 LEU A C 1
ATOM 796 O O . LEU A 1 105 ? -2.043 -8.478 2.921 1.00 93.81 105 LEU A O 1
ATOM 800 N N . ILE A 1 106 ? -3.156 -6.534 2.879 1.00 93.75 106 ILE A N 1
ATOM 801 C CA . ILE A 1 106 ? -2.390 -5.857 3.919 1.00 93.75 106 ILE A CA 1
ATOM 802 C C . ILE A 1 106 ? -3.221 -5.883 5.197 1.00 93.75 106 ILE A C 1
ATOM 804 O O . ILE A 1 106 ? -4.364 -5.427 5.208 1.00 93.75 106 ILE A O 1
ATOM 808 N N . LYS A 1 107 ? -2.645 -6.427 6.273 1.00 91.44 107 LYS A N 1
ATOM 809 C CA . LYS A 1 107 ? -3.304 -6.610 7.577 1.00 91.44 107 LYS A CA 1
ATOM 810 C C . LYS A 1 107 ? -2.430 -6.117 8.731 1.00 91.44 107 LYS A C 1
ATOM 812 O O . LYS A 1 107 ? -1.264 -5.758 8.542 1.00 91.44 107 LYS A O 1
ATOM 817 N N . GLY A 1 108 ? -2.989 -6.152 9.941 1.00 87.88 108 GLY A N 1
ATOM 818 C CA . GLY A 1 108 ? -2.257 -5.957 11.193 1.00 87.88 108 GLY A CA 1
ATOM 819 C C . GLY A 1 108 ? -1.605 -4.577 11.303 1.00 87.88 108 GLY A C 1
ATOM 820 O O . GLY A 1 108 ? -2.123 -3.585 10.793 1.00 87.88 108 GLY A O 1
ATOM 821 N N . GLY A 1 109 ? -0.440 -4.501 11.954 1.00 88.75 109 GLY A N 1
ATOM 822 C CA . GLY A 1 109 ? 0.258 -3.229 12.181 1.00 88.75 109 GLY A CA 1
ATOM 823 C C . GLY A 1 109 ? 0.640 -2.478 10.896 1.00 88.75 109 GLY A C 1
ATOM 824 O O . GLY A 1 109 ? 0.624 -1.247 10.881 1.00 88.75 109 GLY A O 1
ATOM 825 N N . THR A 1 110 ? 0.935 -3.196 9.806 1.00 93.81 110 THR A N 1
ATOM 826 C CA . THR A 1 110 ? 1.204 -2.586 8.492 1.00 93.81 110 THR A CA 1
ATOM 827 C C . THR A 1 110 ? -0.045 -1.889 7.953 1.00 93.81 110 THR A C 1
ATOM 829 O O . THR A 1 110 ? 0.039 -0.747 7.502 1.00 93.81 110 THR A O 1
ATOM 832 N N . ALA A 1 111 ? -1.216 -2.524 8.068 1.00 92.44 111 ALA A N 1
ATOM 833 C CA . ALA A 1 111 ? -2.481 -1.924 7.655 1.00 92.44 111 ALA A CA 1
ATOM 834 C C . ALA A 1 111 ? -2.857 -0.712 8.514 1.00 92.44 111 ALA A C 1
ATOM 836 O O . ALA A 1 111 ? -3.321 0.286 7.974 1.00 92.44 111 ALA A O 1
ATOM 837 N N . VAL A 1 112 ? -2.595 -0.747 9.826 1.00 88.81 112 VAL A N 1
ATOM 838 C CA . VAL A 1 112 ? -2.809 0.413 10.715 1.00 88.81 112 VAL A CA 1
ATOM 839 C C . VAL A 1 112 ? -1.954 1.606 10.280 1.00 88.81 112 VAL A C 1
ATOM 841 O O . VAL A 1 112 ? -2.430 2.741 10.254 1.00 88.81 112 VAL A O 1
ATOM 844 N N . ARG A 1 113 ? -0.689 1.375 9.907 1.00 91.06 113 ARG A N 1
ATOM 845 C CA . ARG A 1 113 ? 0.189 2.437 9.391 1.00 91.06 113 ARG A CA 1
ATOM 846 C C . ARG A 1 113 ? -0.260 2.946 8.021 1.00 91.06 113 ARG A C 1
ATOM 848 O O . ARG A 1 113 ? -0.271 4.156 7.817 1.00 91.06 113 ARG A O 1
ATOM 855 N N . LEU A 1 114 ? -0.683 2.053 7.127 1.00 93.38 114 LEU A N 1
ATOM 856 C CA . LEU A 1 114 ? -1.238 2.418 5.822 1.00 93.38 114 LEU A CA 1
ATOM 857 C C . LEU A 1 114 ? -2.521 3.251 5.955 1.00 93.38 114 LEU A C 1
ATOM 859 O O . LEU A 1 114 ? -2.663 4.266 5.283 1.00 93.38 114 LEU A O 1
ATOM 863 N N . ALA A 1 115 ? -3.417 2.884 6.870 1.00 91.50 115 ALA A N 1
ATOM 864 C CA . ALA A 1 115 ? -4.670 3.592 7.110 1.00 91.50 115 ALA A CA 1
ATOM 865 C C . ALA A 1 115 ? -4.462 5.078 7.451 1.00 91.50 115 ALA A C 1
ATOM 867 O O . ALA A 1 115 ? -5.232 5.931 7.016 1.00 91.50 115 ALA A O 1
ATOM 868 N N . ARG A 1 116 ? -3.383 5.404 8.178 1.00 88.31 116 ARG A N 1
ATOM 869 C CA . ARG A 1 116 ? -3.010 6.794 8.494 1.00 88.31 116 ARG A CA 1
ATOM 870 C C . ARG A 1 116 ? -2.635 7.598 7.249 1.00 88.31 116 ARG A C 1
ATOM 872 O O . ARG A 1 116 ? -2.926 8.785 7.204 1.00 88.31 116 ARG A O 1
ATOM 879 N N . ILE A 1 117 ? -2.016 6.959 6.256 1.00 91.38 117 ILE A N 1
ATOM 880 C CA . ILE A 1 117 ? -1.660 7.585 4.972 1.00 91.38 117 ILE A CA 1
ATOM 881 C C . ILE A 1 117 ? -2.898 7.752 4.093 1.00 91.38 117 ILE A C 1
ATOM 883 O O . ILE A 1 117 ? -3.066 8.789 3.462 1.00 91.38 117 ILE A O 1
ATOM 887 N N . LEU A 1 118 ? -3.783 6.752 4.080 1.00 90.75 118 LEU A N 1
ATOM 888 C CA . LEU A 1 118 ? -5.028 6.795 3.309 1.00 90.75 118 LEU A CA 1
ATOM 889 C C . LEU A 1 118 ? -6.101 7.705 3.936 1.00 90.75 118 LEU A C 1
ATOM 891 O O . LEU A 1 118 ? -7.156 7.899 3.340 1.00 90.75 118 LEU A O 1
ATOM 895 N N . GLY A 1 119 ? -5.853 8.263 5.126 1.00 85.06 119 GLY A N 1
ATOM 896 C CA . GLY A 1 119 ? -6.805 9.133 5.817 1.00 85.06 119 GLY A CA 1
ATOM 897 C C . GLY A 1 119 ? -8.038 8.397 6.352 1.00 85.06 119 GLY A C 1
ATOM 898 O O . GLY A 1 119 ? -9.111 8.993 6.451 1.00 85.06 119 GLY A O 1
ATOM 899 N N . ASP A 1 120 ? -7.908 7.112 6.698 1.00 81.06 120 ASP A N 1
ATOM 900 C CA . ASP A 1 120 ? -9.006 6.307 7.239 1.00 81.06 120 ASP A CA 1
ATOM 901 C C . ASP A 1 120 ? -9.507 6.899 8.568 1.00 81.06 120 ASP A C 1
ATOM 903 O O . ASP A 1 120 ? -8.822 6.892 9.600 1.00 81.06 120 ASP A O 1
ATOM 907 N N . ARG A 1 121 ? -10.734 7.428 8.541 1.00 73.94 121 ARG A N 1
ATOM 908 C CA . ARG A 1 121 ? -11.337 8.141 9.673 1.00 73.94 121 ARG A CA 1
ATOM 909 C C . ARG A 1 121 ? -11.592 7.230 10.870 1.00 73.94 121 ARG A C 1
ATOM 911 O O . ARG A 1 121 ? -11.551 7.718 11.998 1.00 73.94 121 ARG A O 1
ATOM 918 N N . GLU A 1 122 ? -11.855 5.942 10.659 1.00 73.44 122 GLU A N 1
ATOM 919 C CA . GLU A 1 122 ? -12.082 4.997 11.756 1.00 73.44 122 GLU A CA 1
ATOM 920 C C . GLU A 1 122 ? -10.781 4.732 12.508 1.00 73.44 122 GLU A C 1
ATOM 922 O O . GLU A 1 122 ? -10.756 4.791 13.736 1.00 73.44 122 GLU A O 1
ATOM 927 N N . GLN A 1 123 ? -9.678 4.538 11.784 1.00 74.06 123 GLN A N 1
ATOM 928 C CA . GLN A 1 123 ? -8.361 4.327 12.392 1.00 74.06 123 GLN A CA 1
ATOM 929 C C . GLN A 1 123 ? -7.829 5.573 13.098 1.00 74.06 123 GLN A C 1
ATOM 931 O O . GLN A 1 123 ? -7.224 5.481 14.169 1.00 74.06 123 GLN A O 1
ATOM 936 N N . LEU A 1 124 ? -8.091 6.756 12.539 1.00 70.81 124 LEU A N 1
ATOM 937 C CA . LEU A 1 124 ? -7.760 8.019 13.197 1.00 70.81 124 LEU A CA 1
ATOM 938 C C . LEU A 1 124 ? -8.549 8.213 14.499 1.00 70.81 124 LEU A C 1
ATOM 940 O O . LEU A 1 124 ? -7.992 8.737 15.461 1.00 70.81 124 LEU A O 1
ATOM 944 N N . ARG A 1 125 ? -9.811 7.766 14.555 1.00 73.38 125 ARG A N 1
ATOM 945 C CA . ARG A 1 125 ? -10.620 7.771 15.785 1.00 73.38 125 ARG A CA 1
ATOM 946 C C . ARG A 1 125 ? -10.135 6.732 16.791 1.00 73.38 125 ARG A C 1
ATOM 948 O O . ARG A 1 125 ? -10.021 7.063 17.967 1.00 73.38 125 ARG A O 1
ATOM 955 N N . TYR A 1 126 ? -9.793 5.524 16.334 1.00 68.31 126 TYR A N 1
ATOM 956 C CA . TYR A 1 126 ? -9.352 4.436 17.209 1.00 68.31 126 TYR A CA 1
ATOM 957 C C . TYR A 1 126 ? -8.090 4.781 18.011 1.00 68.31 126 TYR A C 1
ATOM 959 O O . TYR A 1 126 ? -7.957 4.380 19.160 1.00 68.31 126 TYR A O 1
ATOM 967 N N . ARG A 1 127 ? -7.183 5.595 17.451 1.00 66.56 127 ARG A N 1
ATOM 968 C CA . ARG A 1 127 ? -5.992 6.091 18.166 1.00 66.56 127 ARG A CA 1
ATOM 969 C C . ARG A 1 127 ? -6.320 6.762 19.507 1.00 66.56 127 ARG A C 1
ATOM 971 O O . ARG A 1 127 ? -5.489 6.734 20.409 1.00 66.56 127 ARG A O 1
ATOM 978 N N . TRP A 1 128 ? -7.478 7.408 19.603 1.00 62.75 128 TRP A N 1
ATOM 979 C CA . TRP A 1 128 ? -7.906 8.152 20.788 1.00 62.75 128 TRP A CA 1
ATOM 980 C C . TRP A 1 128 ? -8.786 7.328 21.726 1.00 62.75 128 TRP A C 1
ATOM 982 O O . TRP A 1 128 ? -9.172 7.816 22.783 1.00 62.75 128 TRP A O 1
ATOM 992 N N . THR A 1 129 ? -9.112 6.091 21.351 1.00 65.94 129 THR A N 1
ATOM 993 C CA . THR A 1 129 ? -9.806 5.149 22.225 1.00 65.94 129 THR A CA 1
ATOM 994 C C . THR A 1 129 ? -8.803 4.200 22.868 1.00 65.94 129 THR A C 1
ATOM 996 O O . THR A 1 129 ? -7.911 3.714 22.170 1.00 65.94 129 THR A O 1
ATOM 999 N N . PRO A 1 130 ? -8.953 3.893 24.168 1.00 64.50 130 PRO A N 1
ATOM 1000 C CA . PRO A 1 130 ? -8.208 2.814 24.797 1.00 64.50 130 PRO A CA 1
ATOM 1001 C C . PRO A 1 130 ? -8.358 1.528 23.987 1.00 64.50 130 PRO A C 1
ATOM 1003 O O . PRO A 1 130 ? -9.457 1.206 23.521 1.00 64.50 130 PRO A O 1
ATOM 1006 N N . ASP A 1 131 ? -7.253 0.808 23.810 1.00 67.31 131 ASP A N 1
ATOM 1007 C CA . ASP A 1 131 ? -7.278 -0.471 23.116 1.00 67.31 131 ASP A CA 1
ATOM 1008 C C . ASP A 1 131 ? -8.153 -1.444 23.916 1.00 67.31 131 ASP A C 1
ATOM 1010 O O . ASP A 1 131 ? -7.793 -1.854 25.018 1.00 67.31 131 ASP A O 1
ATOM 1014 N N . LYS A 1 132 ? -9.316 -1.816 23.369 1.00 65.75 132 LYS A N 1
ATOM 1015 C CA . LYS A 1 132 ? -10.274 -2.702 24.053 1.00 65.75 132 LYS A CA 1
ATOM 1016 C C . LYS A 1 132 ? -9.710 -4.108 24.283 1.00 65.75 132 LYS A C 1
ATOM 1018 O O . LYS A 1 132 ? -10.289 -4.878 25.047 1.00 65.75 132 LYS A O 1
ATOM 1023 N N . TRP A 1 133 ? -8.604 -4.443 23.621 1.00 62.03 133 TRP A N 1
ATOM 1024 C CA . TRP A 1 133 ? -7.891 -5.711 23.743 1.00 62.03 133 TRP A CA 1
ATOM 1025 C C . TRP A 1 133 ? -6.574 -5.578 24.509 1.00 62.03 133 TRP A C 1
ATOM 1027 O O . TRP A 1 133 ? -5.896 -6.589 24.728 1.00 62.03 133 TRP A O 1
ATOM 1037 N N . SER A 1 134 ? -6.234 -4.367 24.966 1.00 62.69 134 SER A N 1
ATOM 1038 C CA . SER A 1 134 ? -5.156 -4.155 25.922 1.00 62.69 134 SER A CA 1
ATOM 1039 C C . SER A 1 134 ? -5.449 -4.971 27.175 1.00 62.69 134 SER A C 1
ATOM 1041 O O . SER A 1 134 ? -6.422 -4.739 27.890 1.00 62.69 134 SER A O 1
ATOM 1043 N N . ARG A 1 135 ? -4.585 -5.949 27.456 1.00 60.59 135 ARG A N 1
ATOM 1044 C CA . ARG A 1 135 ? -4.599 -6.664 28.741 1.00 60.59 135 ARG A CA 1
ATOM 1045 C C . ARG A 1 135 ? -3.979 -5.837 29.866 1.00 60.59 135 ARG A C 1
ATOM 1047 O O . ARG A 1 135 ? -4.050 -6.250 31.019 1.00 60.59 135 ARG A O 1
ATOM 1054 N N . LEU A 1 136 ? -3.361 -4.706 29.530 1.00 58.44 136 LEU A N 1
ATOM 1055 C CA . LEU A 1 136 ? -2.893 -3.733 30.501 1.00 58.44 136 LEU A CA 1
ATOM 1056 C C . LEU A 1 136 ? -4.120 -2.938 30.944 1.00 58.44 136 LEU A C 1
ATOM 1058 O O . LEU A 1 136 ? -4.701 -2.187 30.160 1.00 58.44 136 LEU A O 1
ATOM 1062 N N . ARG A 1 137 ? -4.557 -3.196 32.176 1.00 54.81 137 ARG A N 1
ATOM 1063 C CA . ARG A 1 137 ? -5.426 -2.272 32.899 1.00 54.81 137 ARG A CA 1
ATOM 1064 C C . ARG A 1 137 ? -4.532 -1.149 33.420 1.00 54.81 137 ARG A C 1
ATOM 1066 O O . ARG A 1 137 ? -3.464 -1.462 33.949 1.00 54.81 137 ARG A O 1
ATOM 1073 N N . ASP A 1 138 ? -4.957 0.094 33.216 1.00 57.19 138 ASP A N 1
ATOM 1074 C CA . ASP A 1 138 ? -4.403 1.250 33.930 1.00 57.19 138 ASP A CA 1
ATOM 1075 C C . ASP A 1 138 ? -4.565 1.076 35.450 1.00 57.19 138 ASP A C 1
ATOM 1077 O O . ASP A 1 138 ? -5.590 0.478 35.872 1.00 57.19 138 ASP A O 1
#

Solvent-accessible surface area (backbone atoms only — not comparable to full-atom values): 8214 Å² total; per-residue (Å²): 138,84,81,81,83,72,84,76,73,78,73,74,73,79,74,85,69,43,62,84,73,26,60,29,29,32,35,32,81,39,43,80,46,101,78,53,36,26,40,24,36,32,33,43,43,59,94,93,49,72,43,81,48,35,69,35,62,36,76,73,62,80,69,54,94,80,53,35,43,27,32,33,59,49,72,45,80,51,93,56,96,52,79,89,56,45,35,32,45,28,37,30,19,35,57,87,80,63,46,79,62,54,70,43,58,34,46,60,70,27,20,53,49,47,32,66,73,74,62,38,63,67,59,64,50,48,75,78,45,80,64,91,80,53,84,72,74,133